Protein AF-A0A661TT41-F1 (afdb_monomer_lite)

Sequence (101 aa):
MSLEILLLPLVAGLIAQLIKFFIRSNNKKFEFKNILAYSGMPSGHSAIVISLATIIGLKEGINSPLFAISIILAIIVIRDALGIRRYLGQHGKTLNILVKD

pLDDT: mean 87.14, std 12.76, range [52.22, 98.44]

Foldseek 3Di:
DPCCLVVQLVVQLVVFLVVQVVDVVQVDDPDPVSSPDCGGDDHSQLSNLVRNLVVCCVPVNCPDPSNVVSVVVSVVSVVVSVVVVVVVVVVVVVVVVVVVD

Structure (mmCIF, N/CA/C/O backbone):
data_AF-A0A661TT41-F1
#
_entry.id   AF-A0A661TT41-F1
#
loop_
_atom_site.group_PDB
_atom_site.id
_atom_site.type_symbol
_atom_site.label_atom_id
_atom_site.label_alt_id
_atom_site.label_comp_id
_atom_site.label_asym_id
_atom_site.label_entity_id
_atom_site.label_seq_id
_atom_site.pdbx_PDB_ins_code
_atom_site.Cartn_x
_atom_site.Cartn_y
_atom_site.Cartn_z
_atom_site.occupancy
_atom_site.B_iso_or_equiv
_atom_site.auth_seq_id
_atom_site.auth_comp_id
_atom_site.auth_asym_id
_atom_site.auth_atom_id
_atom_site.pdbx_PDB_model_num
ATOM 1 N N . MET A 1 1 ? -15.600 -11.033 14.317 1.00 61.69 1 MET A N 1
ATOM 2 C CA . MET A 1 1 ? -14.646 -10.428 13.363 1.00 61.69 1 MET A CA 1
ATOM 3 C C . MET A 1 1 ? -15.440 -9.917 12.175 1.00 61.69 1 MET A C 1
ATOM 5 O O . MET A 1 1 ? -16.141 -10.713 11.563 1.00 61.69 1 MET A O 1
ATOM 9 N N . SER A 1 2 ? -15.438 -8.609 11.906 1.00 75.25 2 SER A N 1
ATOM 10 C CA . SER A 1 2 ? -16.195 -8.086 10.762 1.00 75.25 2 SER A CA 1
ATOM 11 C C . SER A 1 2 ? -15.495 -8.494 9.462 1.00 75.25 2 SER A C 1
ATOM 13 O O . SER A 1 2 ? -14.304 -8.236 9.294 1.00 75.25 2 SER A O 1
ATOM 15 N N . LEU A 1 3 ? -16.222 -9.170 8.564 1.00 89.19 3 LEU A N 1
ATOM 16 C CA . LEU A 1 3 ? -15.697 -9.693 7.291 1.00 89.19 3 LEU A CA 1
ATOM 17 C C . LEU A 1 3 ? -15.017 -8.598 6.446 1.00 89.19 3 LEU A C 1
ATOM 19 O O . LEU A 1 3 ? -14.125 -8.874 5.652 1.00 89.19 3 LEU A O 1
ATOM 23 N N . GLU A 1 4 ? -15.416 -7.348 6.661 1.00 91.31 4 GLU A N 1
ATOM 24 C CA . GLU A 1 4 ? -14.884 -6.146 6.022 1.00 91.31 4 GLU A CA 1
ATOM 25 C C . GLU A 1 4 ? -13.376 -5.951 6.225 1.00 91.31 4 GLU A C 1
ATOM 27 O O . GLU A 1 4 ? -12.699 -5.561 5.276 1.00 91.31 4 GLU A O 1
ATOM 32 N N . ILE A 1 5 ? -12.831 -6.262 7.413 1.00 93.19 5 ILE A N 1
ATOM 33 C CA . ILE A 1 5 ? -11.386 -6.117 7.693 1.00 93.19 5 ILE A CA 1
ATOM 34 C C . ILE A 1 5 ? -10.562 -7.058 6.798 1.00 93.19 5 ILE A C 1
ATOM 36 O O . ILE A 1 5 ? -9.428 -6.741 6.449 1.00 93.19 5 ILE A O 1
ATOM 40 N N . LEU A 1 6 ? -11.145 -8.184 6.378 1.00 93.31 6 LEU A N 1
ATOM 41 C CA . LEU A 1 6 ? -10.525 -9.132 5.453 1.00 93.31 6 LEU A CA 1
ATOM 42 C C . LEU A 1 6 ? -10.825 -8.795 3.985 1.00 93.31 6 LEU A C 1
ATOM 44 O O . LEU A 1 6 ? -9.926 -8.826 3.145 1.00 93.31 6 LEU A O 1
ATOM 48 N N . LEU A 1 7 ? -12.081 -8.484 3.659 1.00 95.62 7 LEU A N 1
ATOM 49 C CA . LEU A 1 7 ? -12.523 -8.305 2.276 1.00 95.62 7 LEU A CA 1
ATOM 50 C C . LEU A 1 7 ? -12.023 -7.001 1.651 1.00 95.62 7 LEU A C 1
ATOM 52 O O . LEU A 1 7 ? -11.589 -7.020 0.500 1.00 95.62 7 LEU A O 1
ATOM 56 N N . LEU 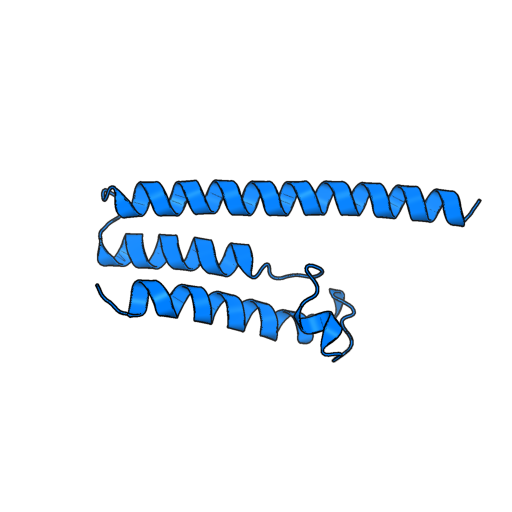A 1 8 ? -12.052 -5.880 2.380 1.00 95.62 8 LEU A N 1
ATOM 57 C CA . LEU A 1 8 ? -11.676 -4.577 1.819 1.00 95.62 8 LEU A CA 1
ATOM 58 C C . LEU A 1 8 ? -10.215 -4.539 1.336 1.00 95.62 8 LEU A C 1
ATOM 60 O O . LEU A 1 8 ? -10.000 -4.124 0.195 1.00 95.62 8 LEU A O 1
ATOM 64 N N . PRO A 1 9 ? -9.220 -5.041 2.099 1.00 96.44 9 PRO A N 1
ATOM 65 C CA . PRO A 1 9 ? -7.843 -5.115 1.614 1.00 96.44 9 PRO A CA 1
ATOM 66 C C . PRO A 1 9 ? -7.683 -5.950 0.344 1.00 96.44 9 PRO A C 1
ATOM 68 O O . PRO A 1 9 ? -6.976 -5.538 -0.576 1.00 96.44 9 PRO A O 1
ATOM 71 N N . LEU A 1 10 ? -8.361 -7.100 0.257 1.00 95.12 10 LEU A N 1
ATOM 72 C CA . LEU A 1 10 ? -8.304 -7.974 -0.919 1.00 95.12 10 LEU A CA 1
ATOM 73 C C . LEU A 1 10 ? -8.909 -7.290 -2.148 1.00 95.12 10 LEU A C 1
ATOM 75 O O . LEU A 1 10 ? -8.302 -7.296 -3.219 1.00 95.12 10 LEU A O 1
ATOM 79 N N . VAL A 1 11 ? -10.063 -6.639 -1.984 1.00 95.56 11 VAL A N 1
ATOM 80 C CA . VAL A 1 11 ? -10.708 -5.857 -3.046 1.00 95.56 11 VAL A CA 1
ATOM 81 C C . VAL A 1 11 ? -9.815 -4.694 -3.483 1.00 95.56 11 VAL A C 1
ATOM 83 O O . VAL A 1 11 ? -9.628 -4.498 -4.682 1.00 95.56 11 VAL A O 1
ATOM 86 N N . ALA A 1 12 ? -9.185 -3.972 -2.552 1.00 95.81 12 ALA A N 1
ATOM 87 C CA . ALA A 1 12 ? -8.240 -2.903 -2.877 1.00 95.81 12 ALA A CA 1
ATOM 88 C C . ALA A 1 12 ? -7.039 -3.422 -3.692 1.00 95.81 12 ALA A C 1
ATOM 90 O O . ALA A 1 12 ? -6.639 -2.804 -4.683 1.00 95.81 12 ALA A O 1
ATOM 91 N N . GLY A 1 13 ? -6.496 -4.587 -3.325 1.00 93.69 13 GLY A N 1
ATOM 92 C CA . GLY A 1 13 ? -5.446 -5.267 -4.084 1.00 93.69 13 GLY A CA 1
ATOM 93 C C . GLY A 1 13 ? -5.881 -5.657 -5.500 1.00 93.69 13 GLY A C 1
ATOM 94 O O . GLY A 1 13 ? -5.142 -5.415 -6.458 1.00 93.69 13 GLY A O 1
ATOM 95 N N . LEU A 1 14 ? -7.090 -6.207 -5.648 1.00 91.69 14 LEU A N 1
ATOM 96 C CA . LEU A 1 14 ? -7.670 -6.562 -6.946 1.00 91.69 14 LEU A CA 1
ATOM 97 C C . LEU A 1 14 ? -7.883 -5.327 -7.827 1.00 91.69 14 LEU A C 1
ATOM 99 O O . LEU A 1 14 ? -7.471 -5.332 -8.985 1.00 91.69 14 LEU A O 1
ATOM 103 N N . ILE A 1 15 ? -8.443 -4.247 -7.277 1.00 91.75 15 ILE A N 1
ATOM 104 C CA . ILE A 1 15 ? -8.623 -2.975 -7.989 1.00 91.75 15 ILE A CA 1
ATOM 105 C C . ILE A 1 15 ? -7.270 -2.438 -8.466 1.00 91.75 15 ILE A C 1
ATOM 107 O O . ILE A 1 15 ? -7.127 -2.087 -9.637 1.00 91.75 15 ILE A O 1
ATOM 111 N N . ALA A 1 16 ? -6.249 -2.435 -7.605 1.00 91.06 16 ALA A N 1
ATOM 112 C CA . ALA A 1 16 ? -4.906 -2.013 -7.993 1.00 91.06 16 ALA A CA 1
ATOM 113 C C . ALA A 1 16 ? -4.351 -2.863 -9.149 1.00 91.06 16 ALA A C 1
ATOM 115 O O . ALA A 1 16 ? -3.736 -2.325 -10.072 1.00 91.06 16 ALA A O 1
ATOM 116 N N . GLN A 1 17 ? -4.593 -4.176 -9.137 1.00 88.25 17 GLN A N 1
ATOM 117 C CA . GLN A 1 17 ? -4.160 -5.069 -10.207 1.00 88.25 17 GLN A CA 1
ATOM 118 C C . GLN A 1 17 ? -4.911 -4.820 -11.522 1.00 88.25 17 GLN A C 1
ATOM 120 O O . GLN A 1 17 ? -4.282 -4.845 -12.578 1.00 88.25 17 GLN A O 1
ATOM 125 N N . LEU A 1 18 ? -6.213 -4.531 -11.470 1.00 87.00 18 LEU A N 1
ATOM 126 C CA . LEU A 1 18 ? -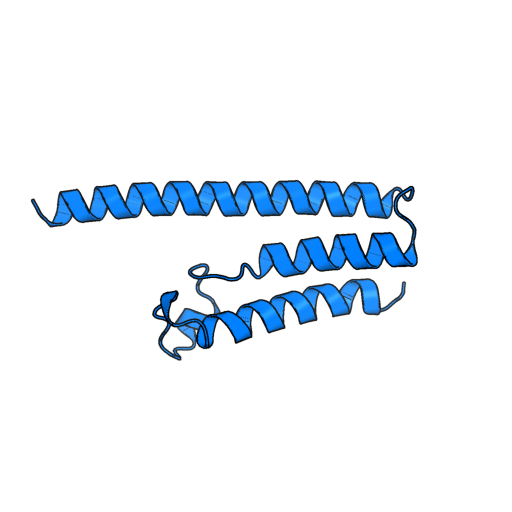7.011 -4.176 -12.646 1.00 87.00 18 LEU A CA 1
ATOM 127 C C . LEU A 1 18 ? -6.549 -2.846 -13.253 1.00 87.00 18 LEU A C 1
ATOM 129 O O . LEU A 1 18 ? -6.317 -2.767 -14.458 1.00 87.00 18 LEU A O 1
ATOM 133 N N . ILE A 1 19 ? -6.315 -1.827 -12.420 1.00 87.56 19 ILE A N 1
ATOM 134 C CA . ILE A 1 19 ? -5.843 -0.505 -12.863 1.00 87.56 19 ILE A CA 1
ATOM 135 C C . ILE A 1 19 ? -4.510 -0.607 -13.620 1.00 87.56 19 ILE A C 1
ATOM 137 O O . ILE A 1 19 ? -4.305 0.121 -14.593 1.00 87.56 19 ILE A O 1
ATOM 141 N N . LYS A 1 20 ? -3.614 -1.535 -13.247 1.00 85.56 20 LYS A N 1
ATOM 142 C CA . LYS A 1 20 ? -2.320 -1.711 -13.934 1.00 85.56 20 LYS A CA 1
ATOM 143 C C . LYS A 1 20 ? -2.451 -1.936 -15.442 1.00 85.56 20 LYS A C 1
ATOM 145 O O . LYS A 1 20 ? -1.535 -1.547 -16.164 1.00 85.56 20 LYS A O 1
ATOM 150 N N . PHE A 1 21 ? -3.531 -2.562 -15.910 1.00 80.44 21 PHE A N 1
ATOM 151 C CA . PHE A 1 21 ? -3.750 -2.830 -17.337 1.00 80.44 21 PHE A CA 1
ATOM 152 C C . PHE A 1 21 ? -4.121 -1.578 -18.128 1.00 80.44 21 PHE A C 1
ATOM 154 O O . PHE A 1 21 ? -3.795 -1.478 -19.306 1.00 80.44 21 PHE A O 1
ATOM 161 N N . PHE A 1 22 ? -4.753 -0.606 -17.474 1.00 83.50 22 PHE A N 1
ATOM 162 C CA . PHE A 1 22 ? -5.175 0.643 -18.105 1.00 83.50 22 PHE A CA 1
ATOM 163 C C . PHE A 1 22 ? -4.077 1.715 -18.093 1.00 83.50 22 PHE A C 1
ATOM 165 O O . PHE A 1 22 ? -4.168 2.714 -18.804 1.00 83.50 22 PHE A O 1
ATOM 172 N N . ILE A 1 23 ? -3.008 1.515 -17.317 1.00 82.44 23 ILE A N 1
ATOM 173 C CA . ILE A 1 23 ? -1.889 2.454 -17.246 1.00 82.44 23 ILE A CA 1
ATOM 174 C C . ILE A 1 23 ? -0.894 2.170 -18.373 1.00 82.44 23 ILE A C 1
ATOM 176 O O . ILE A 1 23 ? -0.109 1.220 -18.327 1.00 82.44 23 ILE A O 1
ATOM 180 N N . ARG A 1 24 ? -0.887 3.065 -19.369 1.00 73.31 24 ARG A N 1
ATOM 181 C CA . ARG A 1 24 ? -0.041 2.983 -20.571 1.00 73.31 24 ARG A CA 1
ATOM 182 C C . ARG A 1 24 ? 1.453 2.834 -20.259 1.00 73.31 24 ARG A C 1
ATOM 184 O O . ARG A 1 24 ? 2.136 2.081 -20.943 1.00 73.31 24 ARG A O 1
ATOM 191 N N . SER A 1 25 ? 1.961 3.489 -19.211 1.00 74.94 25 SER A N 1
ATOM 192 C CA . SER A 1 25 ? 3.384 3.426 -18.830 1.00 74.94 25 SER A CA 1
ATOM 193 C C . SER A 1 25 ? 3.841 2.054 -18.324 1.00 74.94 25 SER A C 1
ATOM 195 O O . SER A 1 25 ? 5.042 1.798 -18.268 1.00 74.94 25 SER A O 1
ATOM 197 N N . ASN A 1 26 ? 2.915 1.148 -17.994 1.00 78.19 26 ASN A N 1
ATOM 198 C CA . ASN A 1 26 ? 3.264 -0.209 -17.580 1.00 78.19 26 ASN A CA 1
ATOM 199 C C . ASN A 1 26 ? 3.616 -1.130 -18.755 1.00 78.19 26 ASN A C 1
ATOM 201 O O . ASN A 1 26 ? 4.124 -2.222 -18.503 1.00 78.19 26 ASN A O 1
ATOM 205 N N . ASN A 1 27 ? 3.322 -0.733 -20.005 1.00 68.19 27 ASN A N 1
ATOM 206 C CA . ASN A 1 27 ? 3.534 -1.535 -21.220 1.00 68.19 27 ASN A CA 1
ATOM 207 C C . ASN A 1 27 ? 3.046 -2.995 -21.091 1.00 68.19 27 ASN A C 1
ATOM 209 O O . ASN A 1 27 ? 3.629 -3.914 -21.669 1.00 68.19 27 ASN A O 1
ATOM 213 N N . LYS A 1 28 ? 1.981 -3.235 -20.312 1.00 63.72 28 LYS A N 1
ATOM 214 C CA . LYS A 1 28 ? 1.438 -4.581 -20.119 1.00 63.72 28 LYS A CA 1
ATOM 215 C C . LYS A 1 28 ? 0.539 -4.948 -21.291 1.00 63.72 28 LYS A C 1
ATOM 217 O O . LYS A 1 28 ? -0.488 -4.317 -21.513 1.00 63.72 28 LYS A O 1
ATOM 222 N N . LYS A 1 29 ? 0.905 -6.011 -22.007 1.00 62.19 29 LYS A N 1
ATOM 223 C CA . LYS A 1 29 ? -0.027 -6.727 -22.886 1.00 62.19 29 LYS A CA 1
ATOM 224 C C . LYS A 1 29 ? -0.999 -7.537 -22.022 1.00 62.19 29 LYS A C 1
ATOM 226 O O . LYS A 1 29 ? -0.590 -8.043 -20.970 1.00 62.19 29 LYS A O 1
ATOM 231 N N . PHE A 1 30 ? -2.253 -7.668 -22.461 1.00 60.44 30 PHE A N 1
ATOM 232 C CA . PHE A 1 30 ? -3.257 -8.549 -21.851 1.00 60.44 30 PHE A CA 1
ATOM 233 C C . PHE A 1 30 ? -2.857 -10.019 -22.049 1.00 60.44 30 PHE A C 1
ATOM 235 O O . PHE A 1 30 ? -3.375 -10.725 -22.903 1.00 60.44 30 PHE A O 1
ATOM 242 N N . GLU A 1 31 ? -1.892 -10.474 -21.260 1.00 62.53 31 GLU A N 1
ATOM 243 C CA . GLU A 1 31 ? -1.465 -11.865 -21.191 1.00 62.53 31 GLU A CA 1
ATOM 244 C C . GLU A 1 31 ? -1.612 -12.330 -19.745 1.00 62.53 31 GLU A C 1
ATOM 246 O O . GLU A 1 31 ? -1.228 -11.615 -18.816 1.00 62.53 31 GLU A O 1
ATOM 251 N N . PHE A 1 32 ? -2.128 -13.543 -19.535 1.00 55.19 32 PHE A N 1
ATOM 252 C CA . PHE A 1 32 ? -2.341 -14.101 -18.192 1.00 55.19 32 PHE A CA 1
ATOM 253 C C . PHE A 1 32 ? -1.061 -14.099 -17.337 1.00 55.19 32 PHE A C 1
ATOM 255 O O . PHE A 1 32 ? -1.102 -13.852 -16.134 1.00 55.19 32 PHE A O 1
ATOM 262 N N . LYS A 1 33 ? 0.104 -14.265 -17.976 1.00 57.25 33 LYS A N 1
ATOM 263 C CA . LYS A 1 33 ? 1.426 -14.180 -17.335 1.00 57.25 33 LYS A CA 1
ATOM 264 C C . LYS A 1 33 ? 1.709 -12.791 -16.742 1.00 57.25 33 LYS A C 1
ATOM 266 O O . LYS A 1 33 ? 2.321 -12.677 -15.683 1.00 57.25 33 LYS A O 1
ATOM 271 N N . ASN A 1 34 ? 1.193 -11.731 -17.365 1.00 58.38 34 ASN A N 1
ATOM 272 C CA . ASN A 1 34 ? 1.358 -10.349 -16.911 1.00 58.38 34 ASN A CA 1
ATOM 273 C C . ASN A 1 34 ? 0.406 -9.976 -15.762 1.00 58.38 34 ASN A C 1
ATOM 275 O O . ASN A 1 34 ? 0.674 -8.997 -15.055 1.00 58.38 34 ASN A O 1
ATOM 279 N N . ILE A 1 35 ? -0.659 -10.758 -15.533 1.00 55.72 35 ILE A N 1
ATOM 280 C CA . ILE A 1 35 ? -1.548 -10.628 -14.365 1.00 55.72 35 ILE A CA 1
ATOM 281 C C . ILE A 1 35 ? -0.807 -11.014 -13.081 1.00 55.72 35 ILE A C 1
ATOM 283 O O . ILE A 1 35 ? -0.999 -10.361 -12.063 1.00 55.72 35 ILE A O 1
ATOM 287 N N . LEU A 1 36 ? 0.100 -11.990 -13.128 1.00 55.78 36 LEU A N 1
ATOM 288 C CA . LEU A 1 36 ? 0.919 -12.384 -11.972 1.00 55.78 36 LEU A CA 1
ATOM 289 C C . LEU A 1 36 ? 2.245 -11.612 -11.879 1.00 55.78 36 LEU A C 1
ATOM 291 O O . LEU A 1 36 ? 2.940 -11.683 -10.868 1.00 55.78 36 LEU A O 1
ATOM 295 N N . ALA A 1 37 ? 2.602 -10.843 -12.910 1.00 60.34 37 ALA A N 1
ATOM 296 C CA . ALA A 1 37 ? 3.858 -10.107 -12.928 1.00 60.34 37 ALA A CA 1
ATOM 297 C C . ALA A 1 37 ? 3.880 -8.964 -11.893 1.00 60.34 37 ALA A C 1
ATOM 299 O O . ALA A 1 37 ? 3.039 -8.052 -11.914 1.00 60.34 37 ALA A O 1
ATOM 300 N N . TYR A 1 38 ? 4.926 -8.971 -11.059 1.00 62.00 38 TYR A N 1
ATOM 301 C CA . TYR A 1 38 ? 5.248 -7.969 -10.031 1.00 62.00 38 TYR A CA 1
ATOM 302 C C . TYR A 1 38 ? 5.622 -6.578 -10.588 1.00 62.00 38 TYR A C 1
ATOM 304 O O . TYR A 1 38 ? 5.850 -5.643 -9.820 1.00 62.00 38 TYR A O 1
ATOM 312 N N . SER A 1 39 ? 5.671 -6.411 -11.913 1.00 65.69 39 SER A N 1
ATOM 313 C CA . SER A 1 39 ? 6.027 -5.158 -12.584 1.00 65.69 39 SER A CA 1
ATOM 314 C C . SER A 1 39 ? 4.830 -4.208 -12.765 1.00 65.69 39 SER A C 1
ATOM 316 O O . SER A 1 39 ? 3.677 -4.638 -12.886 1.00 65.69 39 SER A O 1
ATOM 318 N N . GLY A 1 40 ? 5.114 -2.902 -12.797 1.00 74.31 40 GLY A N 1
ATOM 319 C CA . GLY A 1 40 ? 4.139 -1.829 -13.041 1.00 74.31 40 GLY A CA 1
ATOM 320 C C . GLY A 1 40 ? 3.490 -1.220 -11.787 1.00 74.31 40 GLY A C 1
ATOM 321 O O . GLY A 1 40 ? 3.540 -1.783 -10.692 1.00 74.31 40 GLY A O 1
ATOM 322 N N . MET A 1 41 ? 2.880 -0.046 -11.963 1.00 82.56 41 MET A N 1
ATOM 323 C CA . MET A 1 41 ? 2.161 0.734 -10.941 1.00 82.56 41 MET A CA 1
ATOM 324 C C . MET A 1 41 ? 0.649 0.736 -11.232 1.00 82.56 41 MET A C 1
ATOM 326 O O . MET A 1 41 ? 0.288 0.678 -12.403 1.00 82.56 41 MET A O 1
ATOM 330 N N . PRO A 1 42 ? -0.255 0.832 -10.239 1.00 86.50 42 PRO A N 1
ATOM 331 C CA . PRO A 1 42 ? -0.019 0.961 -8.798 1.00 86.50 42 PRO A CA 1
ATOM 332 C C . PRO A 1 42 ? 0.358 -0.368 -8.124 1.00 86.50 42 PRO A C 1
ATOM 334 O O . PRO A 1 42 ? 0.178 -1.445 -8.678 1.00 86.50 42 PRO A O 1
ATOM 337 N N . SER A 1 43 ? 0.901 -0.312 -6.908 1.00 88.75 43 SER A N 1
ATOM 338 C CA . SER A 1 43 ? 1.321 -1.503 -6.154 1.00 88.75 43 SER A CA 1
ATOM 339 C C . SER A 1 43 ? 0.142 -2.179 -5.443 1.00 88.75 43 SER A C 1
ATOM 341 O O . SER A 1 43 ? -0.459 -1.584 -4.554 1.00 88.75 43 SER A O 1
ATOM 343 N N . GLY A 1 44 ? -0.142 -3.444 -5.778 1.00 90.38 44 GLY A N 1
ATOM 344 C CA . GLY A 1 44 ? -1.191 -4.235 -5.117 1.00 90.38 44 GLY A CA 1
ATOM 345 C C . GLY A 1 44 ? -0.892 -4.541 -3.645 1.00 90.38 44 GLY A C 1
ATOM 346 O O . GLY A 1 44 ? -1.763 -4.365 -2.804 1.00 90.38 44 GLY A O 1
ATOM 347 N N . HIS A 1 45 ? 0.354 -4.900 -3.308 1.00 90.88 45 HIS A N 1
ATOM 348 C CA . HIS A 1 45 ? 0.766 -5.139 -1.915 1.00 90.88 45 HIS A CA 1
ATOM 349 C C . HIS A 1 45 ? 0.586 -3.884 -1.058 1.00 90.88 45 HIS A C 1
ATOM 351 O O . HIS A 1 45 ? 0.065 -3.963 0.048 1.00 90.88 45 HIS A O 1
ATOM 357 N N . SER A 1 46 ? 0.956 -2.719 -1.601 1.00 93.94 46 SER A N 1
ATOM 358 C CA . SER A 1 46 ? 0.775 -1.435 -0.920 1.00 93.94 46 SER A CA 1
ATOM 359 C C . SER A 1 46 ? -0.708 -1.096 -0.748 1.00 93.94 46 SER A C 1
ATOM 361 O O . SER A 1 46 ? -1.093 -0.634 0.319 1.00 93.94 46 SER A O 1
ATOM 363 N N . ALA A 1 47 ? -1.548 -1.367 -1.755 1.00 95.56 47 ALA A N 1
ATOM 364 C CA . ALA A 1 47 ? -2.994 -1.163 -1.656 1.00 95.56 47 ALA A CA 1
ATOM 365 C C . ALA A 1 47 ? -3.630 -2.031 -0.556 1.00 95.56 47 ALA A C 1
ATOM 367 O O . ALA A 1 47 ? -4.420 -1.519 0.233 1.00 95.56 47 ALA A O 1
ATOM 368 N N . ILE A 1 48 ? -3.239 -3.307 -0.457 1.00 96.56 48 ILE A N 1
ATOM 369 C CA . ILE A 1 48 ? -3.727 -4.237 0.574 1.00 96.56 48 ILE A CA 1
ATOM 370 C C . ILE A 1 48 ? -3.373 -3.722 1.973 1.00 96.56 48 ILE A C 1
ATOM 372 O O . ILE A 1 48 ? -4.258 -3.534 2.804 1.00 96.56 48 ILE A O 1
ATOM 376 N N . VAL A 1 49 ? -2.089 -3.468 2.246 1.00 97.50 49 VAL A N 1
ATOM 377 C CA . VAL A 1 49 ? -1.651 -3.129 3.611 1.00 97.50 49 VAL A CA 1
ATOM 378 C C . VAL A 1 49 ? -2.131 -1.754 4.067 1.00 97.50 49 VAL A C 1
ATOM 380 O O . VAL A 1 49 ? -2.471 -1.592 5.236 1.00 97.50 49 VAL A O 1
ATOM 383 N N . ILE A 1 50 ? -2.227 -0.779 3.154 1.00 97.88 50 ILE A N 1
ATOM 384 C CA . ILE A 1 50 ? -2.808 0.529 3.476 1.00 97.88 50 ILE A CA 1
ATOM 385 C C . ILE A 1 50 ? -4.304 0.390 3.739 1.00 97.88 50 ILE A C 1
ATOM 387 O O . ILE A 1 50 ? -4.769 0.876 4.762 1.00 97.88 50 ILE A O 1
ATOM 391 N N . SER A 1 51 ? -5.046 -0.332 2.894 1.00 97.94 51 SER A N 1
ATOM 392 C CA . SER A 1 51 ? -6.473 -0.574 3.132 1.00 97.94 51 SER A CA 1
ATOM 393 C C . SER A 1 51 ? -6.723 -1.285 4.464 1.00 97.94 51 SER A C 1
ATOM 395 O O . SER A 1 51 ? -7.705 -0.963 5.128 1.00 97.94 51 SER A O 1
ATOM 397 N N . LEU A 1 52 ? -5.854 -2.223 4.858 1.00 97.81 52 LEU A N 1
ATOM 398 C CA . LEU A 1 52 ? -5.936 -2.925 6.140 1.00 97.81 52 LEU A CA 1
ATOM 399 C C . LEU A 1 52 ? -5.718 -1.968 7.317 1.00 97.81 52 LEU A C 1
ATOM 401 O O . LEU A 1 52 ? -6.531 -1.933 8.238 1.00 97.81 52 LEU A O 1
ATOM 405 N N . ALA A 1 53 ? -4.658 -1.158 7.271 1.00 98.00 53 ALA A N 1
ATOM 406 C 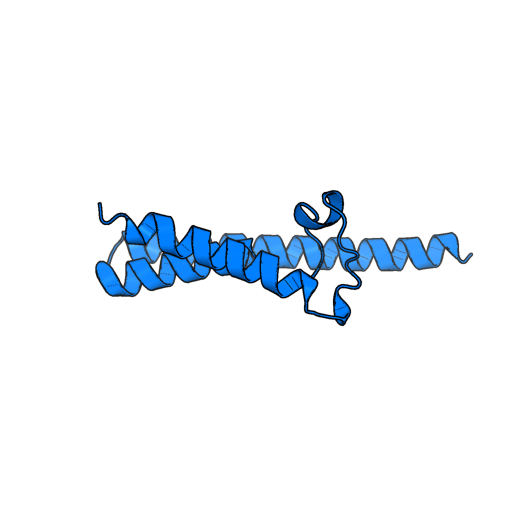CA . ALA A 1 53 ? -4.395 -0.171 8.313 1.00 98.00 53 ALA A CA 1
ATOM 407 C C . ALA A 1 53 ? -5.524 0.867 8.410 1.00 98.00 53 ALA A C 1
ATOM 409 O O . ALA A 1 53 ? -5.957 1.213 9.507 1.00 98.00 53 ALA A O 1
ATOM 410 N N . THR A 1 54 ? -6.061 1.317 7.272 1.00 97.75 54 THR A N 1
ATOM 411 C CA . THR A 1 54 ? -7.186 2.255 7.228 1.00 97.75 54 THR A CA 1
ATOM 412 C C . THR A 1 54 ? -8.446 1.663 7.854 1.00 97.75 54 THR A C 1
ATOM 414 O O . THR A 1 54 ? -9.024 2.300 8.730 1.00 97.75 54 THR A O 1
ATOM 417 N N . ILE A 1 55 ? -8.877 0.458 7.459 1.00 97.44 55 ILE A N 1
ATOM 418 C CA . ILE A 1 55 ? -10.117 -0.117 8.005 1.00 97.44 55 ILE A CA 1
ATOM 419 C C . ILE A 1 55 ? -9.994 -0.433 9.498 1.00 97.44 55 ILE A C 1
ATOM 421 O O . ILE A 1 55 ? -10.940 -0.194 10.244 1.00 97.44 55 ILE A O 1
ATOM 425 N N . ILE A 1 56 ? -8.828 -0.898 9.956 1.00 97.12 56 ILE A N 1
ATOM 426 C CA . ILE A 1 56 ? -8.581 -1.118 11.386 1.00 97.12 56 ILE A CA 1
ATOM 427 C C . ILE A 1 56 ? -8.591 0.218 12.135 1.00 97.12 56 ILE A C 1
ATOM 429 O O . ILE A 1 56 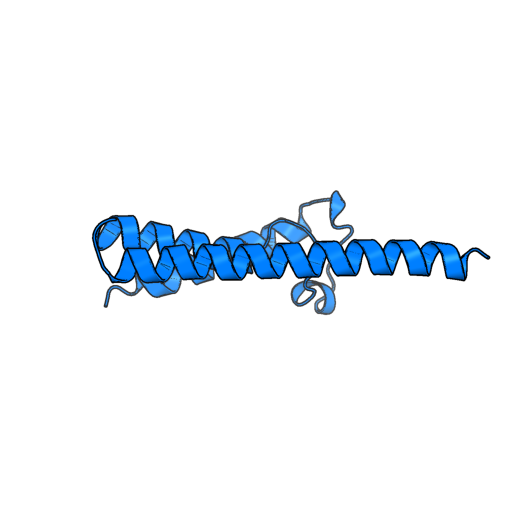? -9.232 0.320 13.175 1.00 97.12 56 ILE A O 1
ATOM 433 N N . GLY A 1 57 ? -7.960 1.263 11.594 1.00 97.25 57 GLY A N 1
ATOM 434 C CA . GLY A 1 57 ? -7.974 2.596 12.201 1.00 97.25 57 GLY A CA 1
ATOM 435 C C . GLY A 1 57 ? -9.381 3.187 12.313 1.00 97.25 57 GLY A C 1
ATOM 436 O O . GLY A 1 57 ? -9.688 3.835 13.310 1.00 97.25 57 GLY A O 1
ATOM 437 N N . LEU A 1 58 ? -10.246 2.922 11.329 1.00 96.69 58 LEU A N 1
ATOM 438 C CA . LEU A 1 58 ? -11.644 3.357 11.336 1.00 96.69 58 LEU A CA 1
ATOM 439 C C . LEU A 1 58 ? -12.525 2.548 12.300 1.00 96.69 58 LEU A C 1
ATOM 441 O O . LEU A 1 58 ? -13.420 3.124 12.910 1.00 96.69 58 LEU A O 1
ATOM 445 N N . LYS A 1 59 ? -12.304 1.232 12.428 1.00 95.75 59 LYS A N 1
ATOM 446 C CA . LYS A 1 59 ? -13.165 0.347 13.235 1.00 95.75 59 LYS A CA 1
ATOM 447 C C . LYS A 1 59 ? -12.726 0.187 14.684 1.00 95.75 59 LYS A C 1
ATOM 449 O O . LYS A 1 59 ? -13.564 0.199 15.575 1.00 95.75 59 LYS A O 1
ATOM 454 N N . GLU A 1 60 ? -11.431 0.015 14.902 1.00 95.50 60 GLU A N 1
ATOM 455 C CA . GLU A 1 60 ? -10.841 -0.276 16.213 1.00 95.50 60 GLU A CA 1
ATOM 456 C C . GLU A 1 60 ? -10.185 0.977 16.824 1.00 95.50 60 GLU A C 1
ATOM 458 O O . GLU A 1 60 ? -9.837 1.000 18.002 1.00 95.50 60 GLU A O 1
ATOM 463 N N . GLY A 1 61 ? -10.022 2.042 16.030 1.00 96.94 61 GLY A N 1
ATOM 464 C CA . GLY A 1 61 ? -9.386 3.290 16.437 1.00 96.94 61 GLY A CA 1
ATOM 465 C C . GLY A 1 61 ? -7.862 3.267 16.296 1.00 96.94 61 GLY A C 1
ATOM 466 O O . GLY A 1 61 ? -7.205 2.227 16.397 1.00 96.94 61 GLY A O 1
ATOM 467 N N . ILE A 1 62 ? -7.278 4.451 16.104 1.00 97.31 62 ILE A N 1
ATOM 468 C CA . ILE A 1 62 ? -5.827 4.626 15.905 1.00 97.31 62 ILE A CA 1
ATOM 469 C C . ILE A 1 62 ? -4.986 4.325 17.156 1.00 97.31 62 ILE A C 1
ATOM 471 O O . ILE A 1 62 ? -3.792 4.075 17.047 1.00 97.31 62 ILE A O 1
ATOM 475 N N . ASN A 1 63 ? -5.605 4.314 18.339 1.00 97.44 63 ASN A N 1
ATOM 476 C CA . ASN A 1 63 ? -4.941 3.969 19.600 1.00 97.44 63 ASN A CA 1
ATOM 477 C C . ASN A 1 63 ? -4.999 2.460 19.907 1.00 97.44 63 ASN A C 1
ATOM 479 O O . ASN A 1 63 ? -4.532 2.032 20.961 1.00 97.44 63 ASN A O 1
ATOM 483 N N . SER A 1 64 ? -5.588 1.645 19.023 1.00 97.50 64 SER A N 1
ATOM 484 C CA . SER A 1 64 ? -5.687 0.202 19.239 1.00 97.50 64 SER A CA 1
ATOM 485 C C . SER A 1 64 ? -4.361 -0.519 18.953 1.00 97.50 64 SER A C 1
ATOM 487 O O . SER A 1 64 ? -3.642 -0.162 18.012 1.00 97.50 64 SER A O 1
ATOM 489 N N . PRO A 1 65 ? -4.051 -1.607 19.687 1.00 97.81 65 PRO A N 1
ATOM 490 C CA . PRO A 1 65 ? -2.912 -2.468 19.367 1.00 97.81 65 PRO A CA 1
ATOM 491 C C . PRO A 1 65 ? -2.976 -3.039 17.942 1.00 97.81 65 PRO A C 1
ATOM 493 O O . PRO A 1 65 ? -1.948 -3.174 17.281 1.00 97.81 65 PRO A O 1
ATOM 496 N N . LEU A 1 66 ? -4.183 -3.330 17.438 1.00 96.56 66 LEU A N 1
ATOM 497 C CA . LEU A 1 66 ? -4.386 -3.822 16.073 1.00 96.56 66 LEU A CA 1
ATOM 498 C C . LEU A 1 66 ? -3.979 -2.780 15.029 1.00 96.56 66 LEU A C 1
ATOM 500 O O . LEU A 1 66 ? -3.313 -3.130 14.052 1.00 96.56 66 LEU A O 1
ATOM 504 N N . PHE A 1 67 ? -4.326 -1.505 15.239 1.00 97.75 67 PHE A N 1
ATOM 505 C CA . PHE A 1 67 ? -3.899 -0.439 14.339 1.00 97.75 67 PHE A CA 1
ATOM 506 C C . PHE A 1 67 ? -2.375 -0.317 14.325 1.00 97.75 67 PHE A C 1
ATOM 508 O O . PHE A 1 67 ? -1.784 -0.333 13.245 1.00 97.75 67 PHE A O 1
ATOM 515 N N . ALA A 1 68 ? -1.737 -0.297 15.501 1.00 98.25 68 ALA A N 1
ATOM 516 C CA . ALA A 1 68 ? -0.281 -0.217 15.626 1.00 98.25 68 ALA A CA 1
ATOM 517 C C . ALA A 1 68 ? 0.431 -1.347 14.859 1.00 98.25 68 ALA A C 1
ATOM 519 O O . ALA A 1 68 ? 1.352 -1.089 14.082 1.00 98.25 68 ALA A O 1
ATOM 520 N N . ILE A 1 69 ? -0.040 -2.589 15.000 1.00 98.12 69 ILE A N 1
ATOM 521 C CA . ILE A 1 69 ? 0.496 -3.732 14.247 1.00 98.12 69 ILE A CA 1
ATOM 522 C C . ILE A 1 69 ? 0.289 -3.532 12.740 1.00 98.12 69 ILE A C 1
ATOM 524 O O . ILE A 1 69 ? 1.225 -3.693 11.956 1.00 98.12 69 ILE A O 1
ATOM 528 N N . SER A 1 70 ? -0.922 -3.157 12.323 1.00 97.81 70 SER A N 1
ATOM 529 C CA . SER A 1 70 ? -1.270 -3.032 10.904 1.00 97.81 70 SER A CA 1
ATOM 530 C C . SER A 1 70 ? -0.484 -1.935 10.177 1.00 97.81 70 SER A C 1
ATOM 532 O O . SER A 1 70 ? -0.040 -2.148 9.048 1.00 97.81 70 SER A O 1
ATOM 534 N N . ILE A 1 71 ? -0.249 -0.785 10.821 1.00 98.12 71 ILE A N 1
ATOM 535 C CA . ILE A 1 71 ? 0.475 0.332 10.208 1.00 98.12 71 ILE A CA 1
ATOM 536 C C . ILE A 1 71 ? 1.981 0.061 10.149 1.00 98.12 71 ILE A C 1
ATOM 538 O O . ILE A 1 71 ? 2.612 0.353 9.134 1.00 98.12 71 ILE A O 1
ATOM 542 N N . ILE A 1 72 ? 2.558 -0.570 11.180 1.00 98.44 72 ILE A N 1
ATOM 543 C CA . ILE A 1 72 ? 3.964 -0.998 11.161 1.00 98.44 72 ILE A CA 1
ATOM 544 C C . ILE A 1 72 ? 4.176 -2.039 10.057 1.00 98.44 72 ILE A C 1
ATOM 546 O O . ILE A 1 72 ? 5.117 -1.917 9.270 1.00 98.44 72 ILE A O 1
ATOM 550 N N . LEU A 1 73 ? 3.269 -3.015 9.937 1.00 97.88 73 LEU A N 1
ATOM 551 C CA . LEU A 1 73 ? 3.298 -3.992 8.850 1.00 97.88 73 LEU A CA 1
ATOM 552 C C . LEU A 1 73 ? 3.214 -3.308 7.478 1.00 97.88 73 LEU A C 1
ATOM 554 O O . LEU A 1 73 ? 3.976 -3.654 6.574 1.00 97.88 73 LEU A O 1
ATOM 558 N N . ALA A 1 74 ? 2.340 -2.310 7.323 1.00 97.81 74 ALA A N 1
ATOM 559 C CA . ALA A 1 74 ? 2.228 -1.550 6.084 1.00 97.81 74 ALA A CA 1
ATOM 560 C C . ALA A 1 74 ? 3.540 -0.846 5.716 1.00 97.81 74 ALA A C 1
ATOM 562 O O . ALA A 1 74 ? 3.975 -0.925 4.566 1.00 97.81 74 ALA A O 1
ATOM 563 N N . ILE A 1 75 ? 4.206 -0.218 6.687 1.00 97.88 75 ILE A N 1
ATOM 564 C CA . ILE A 1 75 ? 5.502 0.439 6.485 1.00 97.88 75 ILE A CA 1
ATOM 565 C C . ILE A 1 75 ? 6.563 -0.570 6.029 1.00 97.88 75 ILE A C 1
ATOM 567 O O . ILE A 1 75 ? 7.255 -0.301 5.046 1.00 97.88 75 ILE A O 1
ATOM 571 N N . ILE A 1 76 ? 6.677 -1.726 6.692 1.00 97.50 76 ILE A N 1
ATOM 572 C CA . ILE A 1 76 ? 7.656 -2.771 6.340 1.00 97.50 76 ILE A CA 1
ATOM 573 C C . ILE A 1 76 ? 7.422 -3.257 4.907 1.00 97.50 76 ILE A C 1
ATOM 575 O O . ILE A 1 76 ? 8.328 -3.196 4.077 1.00 97.50 76 ILE A O 1
ATOM 579 N N . VAL A 1 77 ? 6.186 -3.645 4.579 1.00 95.62 77 VAL A N 1
ATOM 580 C CA . VAL A 1 77 ? 5.835 -4.164 3.248 1.00 95.62 77 VAL A CA 1
ATOM 581 C C . VAL A 1 77 ? 6.094 -3.126 2.155 1.00 95.62 77 VAL A C 1
ATOM 583 O O . VAL A 1 77 ? 6.611 -3.458 1.086 1.00 95.62 77 VAL A O 1
ATOM 586 N N . ILE A 1 78 ? 5.760 -1.855 2.400 1.00 94.62 78 ILE A N 1
ATOM 587 C CA . ILE A 1 78 ? 6.015 -0.780 1.435 1.00 94.62 78 ILE A CA 1
ATOM 588 C C . ILE A 1 78 ? 7.518 -0.551 1.269 1.00 94.62 78 ILE A C 1
ATOM 590 O O . ILE A 1 78 ? 7.985 -0.425 0.134 1.00 94.62 78 ILE A O 1
ATOM 594 N N . ARG A 1 79 ? 8.284 -0.519 2.364 1.00 93.56 79 ARG A N 1
ATOM 595 C CA . ARG A 1 79 ? 9.737 -0.320 2.323 1.00 93.56 79 ARG A CA 1
ATOM 596 C C . ARG A 1 79 ? 10.426 -1.429 1.534 1.00 93.56 79 ARG A C 1
ATOM 598 O O . ARG A 1 79 ? 11.229 -1.122 0.652 1.00 93.56 79 ARG A O 1
ATOM 605 N N . ASP A 1 80 ? 10.077 -2.682 1.794 1.00 91.50 80 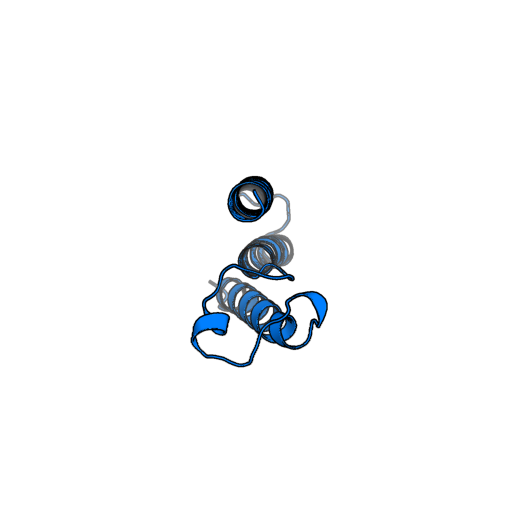ASP A N 1
ATOM 606 C CA . ASP A 1 80 ? 10.675 -3.836 1.120 1.00 91.50 80 ASP A CA 1
ATOM 607 C C . ASP A 1 80 ? 10.329 -3.844 -0.371 1.00 91.50 80 ASP A C 1
ATOM 609 O O . ASP A 1 80 ? 11.207 -4.008 -1.224 1.00 91.50 80 ASP A O 1
ATOM 613 N N . ALA A 1 81 ? 9.071 -3.549 -0.716 1.00 88.31 81 ALA A N 1
ATOM 614 C CA . ALA A 1 81 ? 8.643 -3.435 -2.107 1.00 88.31 81 ALA A CA 1
ATOM 615 C C . ALA A 1 81 ? 9.383 -2.312 -2.861 1.00 88.31 81 ALA A C 1
ATOM 617 O O . ALA A 1 81 ? 9.746 -2.481 -4.030 1.00 88.31 81 ALA A O 1
ATOM 618 N N . LEU A 1 82 ? 9.625 -1.168 -2.211 1.00 88.19 82 LEU A N 1
ATOM 619 C CA . LEU A 1 82 ? 10.403 -0.064 -2.782 1.00 88.19 82 LEU A CA 1
ATOM 620 C C . LEU A 1 82 ? 11.882 -0.432 -2.942 1.00 88.19 82 LEU A C 1
ATOM 622 O O . LEU A 1 82 ? 12.466 -0.140 -3.988 1.00 88.19 82 LEU A O 1
ATOM 626 N N . GLY A 1 83 ? 12.469 -1.093 -1.942 1.00 87.88 83 GLY A N 1
ATOM 627 C CA . GLY A 1 83 ? 13.847 -1.577 -1.979 1.00 87.88 83 GLY A CA 1
ATOM 628 C C . GLY A 1 83 ? 14.074 -2.508 -3.165 1.00 87.88 83 GLY A C 1
ATOM 629 O O . GLY A 1 83 ? 14.894 -2.209 -4.033 1.00 87.88 83 GLY A O 1
ATOM 630 N N . ILE A 1 84 ? 13.274 -3.572 -3.271 1.00 87.19 84 ILE A N 1
ATOM 631 C CA . ILE A 1 84 ? 13.349 -4.543 -4.373 1.00 87.19 84 ILE A CA 1
ATOM 632 C C . ILE A 1 84 ? 13.188 -3.845 -5.728 1.00 87.19 84 ILE A C 1
ATOM 634 O O . ILE A 1 84 ? 13.982 -4.075 -6.641 1.00 87.19 84 ILE A O 1
ATOM 638 N N . ARG A 1 85 ? 12.214 -2.934 -5.865 1.00 86.00 85 ARG A N 1
ATOM 639 C CA . ARG A 1 85 ? 12.006 -2.181 -7.112 1.00 86.00 85 ARG A CA 1
ATOM 640 C C . ARG A 1 85 ? 13.224 -1.334 -7.485 1.00 86.00 85 ARG A C 1
ATOM 642 O O . ARG A 1 85 ? 13.580 -1.266 -8.660 1.00 86.00 85 ARG A O 1
ATOM 649 N N . ARG A 1 86 ? 13.874 -0.706 -6.503 1.00 86.94 86 ARG A N 1
ATOM 650 C CA . ARG A 1 86 ? 15.083 0.096 -6.716 1.00 86.94 86 ARG A CA 1
ATOM 651 C C . ARG A 1 86 ? 16.274 -0.771 -7.128 1.00 86.94 86 ARG A C 1
ATOM 653 O O . ARG A 1 86 ? 17.011 -0.370 -8.027 1.00 86.94 86 ARG A O 1
ATOM 660 N N . TYR A 1 87 ? 16.467 -1.936 -6.508 1.00 90.38 87 TYR A N 1
ATOM 661 C CA . TYR A 1 87 ? 17.537 -2.864 -6.890 1.00 90.38 87 TYR A CA 1
ATOM 662 C C . TYR A 1 87 ? 17.313 -3.426 -8.292 1.00 90.38 87 TYR A C 1
ATOM 664 O O . TYR A 1 87 ? 18.196 -3.307 -9.134 1.00 90.38 87 TYR A O 1
ATOM 672 N N . LEU A 1 88 ? 16.113 -3.929 -8.593 1.00 86.56 88 LEU A N 1
ATOM 673 C CA . LEU A 1 88 ? 15.769 -4.425 -9.931 1.00 86.56 88 LEU A CA 1
ATOM 674 C C . LEU A 1 88 ? 15.935 -3.348 -11.010 1.00 86.56 88 LEU A C 1
ATOM 676 O O . LEU A 1 88 ? 16.440 -3.637 -12.091 1.00 86.56 88 LEU A O 1
ATOM 680 N N . GLY A 1 89 ? 15.566 -2.098 -10.714 1.00 85.75 89 GLY A N 1
ATOM 681 C CA . GLY A 1 89 ? 15.776 -0.975 -11.628 1.00 85.75 89 GLY A CA 1
ATOM 682 C C . GLY A 1 89 ? 17.256 -0.676 -11.890 1.00 85.75 89 GLY A C 1
ATOM 683 O O . GLY A 1 89 ? 17.625 -0.389 -13.026 1.00 85.75 89 GLY A O 1
ATOM 684 N N . GLN A 1 90 ? 18.109 -0.759 -10.865 1.00 91.81 90 GLN A N 1
ATOM 685 C CA . GLN A 1 90 ? 19.560 -0.600 -11.018 1.00 91.81 90 GLN A CA 1
ATOM 686 C C . GLN A 1 90 ? 20.168 -1.770 -11.797 1.00 91.81 90 GLN A C 1
ATOM 688 O O . GLN A 1 90 ? 20.851 -1.534 -12.788 1.00 91.81 90 GLN A O 1
ATOM 693 N N . HIS A 1 91 ? 19.845 -3.013 -11.429 1.00 91.38 91 HIS A N 1
ATOM 694 C CA . HIS A 1 91 ? 20.316 -4.204 -12.137 1.00 91.38 91 HIS A CA 1
ATOM 695 C C . HIS A 1 91 ? 19.888 -4.208 -13.606 1.00 91.38 91 HIS A C 1
ATOM 697 O O . HIS A 1 91 ? 20.713 -4.461 -14.477 1.00 91.38 91 HIS A O 1
ATOM 703 N N . GLY A 1 92 ? 18.632 -3.858 -13.903 1.00 88.25 92 GLY A N 1
ATOM 704 C CA . GLY A 1 92 ? 18.141 -3.759 -15.277 1.00 88.25 92 GLY A CA 1
ATOM 705 C C . GLY A 1 92 ? 18.869 -2.690 -16.096 1.00 88.25 92 GLY A C 1
ATOM 706 O O . GLY A 1 92 ? 19.167 -2.915 -17.266 1.00 88.25 92 GLY A O 1
ATOM 707 N N . LYS A 1 93 ? 19.219 -1.546 -15.488 1.00 88.38 93 LYS A N 1
ATOM 708 C CA . LYS A 1 93 ? 20.047 -0.522 -16.149 1.00 88.38 93 LYS A CA 1
ATOM 709 C C . LYS A 1 93 ? 21.453 -1.037 -16.444 1.00 88.38 93 LYS A C 1
ATOM 711 O O . LYS A 1 93 ? 21.911 -0.863 -17.566 1.00 88.38 93 LYS A O 1
ATOM 716 N N . THR A 1 94 ? 22.105 -1.681 -15.478 1.00 93.75 94 THR A N 1
ATOM 717 C CA . THR A 1 94 ? 23.448 -2.247 -15.666 1.00 93.75 94 THR A CA 1
ATOM 718 C C . THR A 1 94 ? 23.454 -3.323 -16.751 1.00 93.75 94 THR A C 1
ATOM 720 O O . THR A 1 94 ? 24.300 -3.281 -17.635 1.00 93.75 94 THR A O 1
ATOM 723 N N . LEU A 1 95 ? 22.478 -4.237 -16.750 1.00 92.75 95 LEU A N 1
ATOM 724 C CA . LEU A 1 95 ? 22.341 -5.262 -17.792 1.00 92.75 95 LEU A CA 1
ATOM 725 C C . LEU A 1 95 ? 22.129 -4.651 -19.182 1.00 92.75 95 LEU A C 1
ATOM 727 O O . LEU A 1 95 ? 22.746 -5.096 -20.141 1.00 92.75 95 LEU A O 1
ATOM 731 N N . ASN A 1 96 ? 21.306 -3.605 -19.297 1.00 90.88 96 ASN A N 1
ATOM 732 C CA . ASN A 1 96 ? 21.093 -2.917 -20.573 1.00 90.88 96 ASN A CA 1
ATOM 733 C C . ASN A 1 96 ? 22.353 -2.226 -21.114 1.00 90.88 96 ASN A C 1
ATOM 735 O O . ASN A 1 96 ? 22.424 -2.001 -22.318 1.00 90.88 96 ASN A O 1
ATOM 739 N N . ILE A 1 97 ? 23.298 -1.845 -20.248 1.00 93.69 97 ILE A N 1
ATOM 740 C CA . ILE A 1 97 ? 24.605 -1.315 -20.663 1.00 93.69 97 ILE A CA 1
ATOM 741 C C . ILE A 1 97 ? 25.472 -2.475 -21.162 1.00 93.69 97 ILE A C 1
ATOM 743 O O . ILE A 1 97 ? 25.906 -2.443 -22.303 1.00 93.69 97 ILE A O 1
ATOM 747 N N . LEU A 1 98 ? 25.602 -3.544 -20.368 1.00 93.69 98 LEU A N 1
ATOM 748 C CA . LEU A 1 98 ? 26.424 -4.716 -20.705 1.00 93.69 98 LEU A CA 1
ATOM 749 C C . LEU A 1 98 ? 26.003 -5.445 -21.989 1.00 93.69 98 LEU A C 1
ATOM 751 O O . LEU A 1 98 ? 26.835 -6.089 -22.604 1.00 93.69 98 LEU A O 1
ATOM 755 N N . VAL A 1 99 ? 24.718 -5.411 -22.358 1.00 94.44 99 VAL A N 1
ATOM 756 C CA . VAL A 1 99 ? 24.208 -6.031 -23.600 1.00 94.44 99 VAL A CA 1
ATOM 757 C C . VAL A 1 99 ? 24.402 -5.125 -24.824 1.00 94.44 99 VAL A C 1
ATOM 759 O O . VAL A 1 99 ? 24.324 -5.601 -25.954 1.00 94.44 99 VAL A O 1
ATOM 762 N 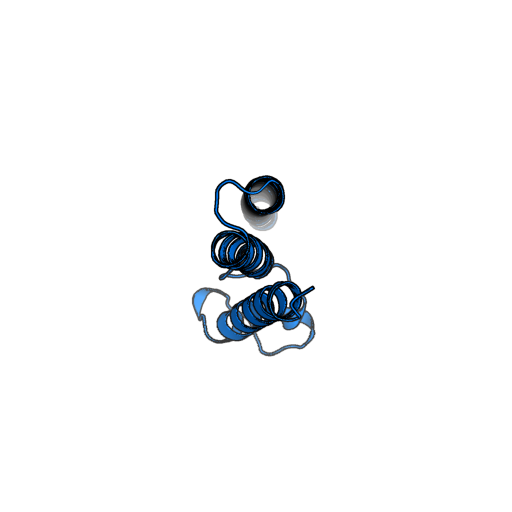N . LYS A 1 100 ? 24.561 -3.812 -24.617 1.00 83.19 100 LYS A N 1
ATOM 763 C CA . LYS A 1 100 ? 24.785 -2.848 -25.705 1.00 83.19 100 LYS A CA 1
ATOM 764 C C . LYS A 1 100 ? 26.255 -2.743 -26.116 1.00 83.19 100 LYS A C 1
ATOM 766 O O . LYS A 1 100 ? 26.490 -2.303 -27.240 1.00 83.19 100 LYS A O 1
ATOM 771 N N . ASP A 1 101 ? 27.167 -3.102 -25.219 1.00 52.22 101 ASP A N 1
ATOM 772 C CA . ASP A 1 101 ? 28.603 -3.268 -25.474 1.00 52.22 101 ASP A CA 1
ATOM 773 C C . ASP A 1 101 ? 28.898 -4.665 -26.051 1.00 52.22 101 ASP A C 1
ATOM 775 O O . ASP A 1 101 ? 29.815 -4.768 -26.897 1.00 52.22 101 ASP A O 1
#

Secondary structure (DSSP, 8-state):
--THHHHHHHHHHHHHHHHHHH-GGG---S-HHHHH---SSS-HHHHHHHHHHHHHHHHT-TTSHHHHHHHHHHHHHHHHHHHHHHHHHHHHHHHHHHTT-

Radius of gyration: 16.88 Å; chains: 1; bounding box: 45×19×45 Å